Protein AF-A0A7J0CTI5-F1 (afdb_monomer_lite)

Sequence (116 aa):
MELGGEWSLMMYTDGLIEGRVGAGSSQRLGQDGMVAMVNSRLEQGLTGEDLLEAAVAEVRELNGGELTDDVAVLLLGRDPERIRRRGRSASRPGPVSTAPAAAPAASAQRPPLYGP

Radius of gyration: 30.33 Å; chains: 1; bounding box: 77×93×34 Å

pLDDT: mean 84.86, std 13.22, range [50.81, 96.19]

Structure (mmCIF, N/CA/C/O backbone):
data_AF-A0A7J0CTI5-F1
#
_entry.id   AF-A0A7J0CTI5-F1
#
loop_
_atom_site.group_PDB
_atom_site.id
_atom_site.type_symbol
_atom_site.label_atom_id
_atom_site.label_alt_id
_atom_site.label_comp_id
_atom_site.label_asym_id
_atom_site.label_entity_id
_atom_site.label_seq_id
_atom_site.pdbx_PDB_ins_code
_atom_site.Cartn_x
_atom_site.Cartn_y
_atom_site.Cartn_z
_atom_site.occupancy
_atom_site.B_iso_or_equiv
_atom_site.auth_seq_id
_atom_site.auth_comp_id
_atom_site.auth_asym_id
_atom_site.auth_atom_id
_atom_site.pdbx_PDB_model_num
ATOM 1 N N . MET A 1 1 ? -9.295 -20.862 8.598 1.00 68.44 1 MET A N 1
ATOM 2 C CA . MET A 1 1 ? -8.867 -19.578 9.188 1.00 68.44 1 MET A CA 1
ATOM 3 C C . MET A 1 1 ? -10.122 -18.756 9.423 1.00 68.44 1 MET A C 1
ATOM 5 O O . MET A 1 1 ? -10.920 -18.656 8.502 1.00 68.44 1 MET A O 1
ATOM 9 N N . GLU A 1 2 ? -10.321 -18.235 10.633 1.00 83.69 2 GLU A N 1
ATOM 10 C CA . GLU A 1 2 ? -11.413 -17.307 10.962 1.00 83.69 2 GLU A CA 1
ATOM 11 C C . GLU A 1 2 ? -10.816 -15.928 11.265 1.00 83.69 2 GLU A C 1
ATOM 13 O O . GLU A 1 2 ? -9.788 -15.841 11.930 1.00 83.69 2 GLU A O 1
ATOM 18 N N . LEU A 1 3 ? -11.447 -14.860 10.767 1.00 82.88 3 LEU A N 1
ATOM 19 C CA . LEU A 1 3 ? -10.949 -13.477 10.870 1.00 82.88 3 LEU A CA 1
ATOM 20 C C . LEU A 1 3 ? -11.379 -12.759 12.165 1.00 82.88 3 LEU A C 1
ATOM 22 O O . LEU A 1 3 ? -11.053 -11.596 12.359 1.00 82.88 3 LEU A O 1
ATOM 26 N N . GLY A 1 4 ? -12.124 -13.426 13.051 1.00 88.81 4 GLY A N 1
ATOM 27 C CA . GLY A 1 4 ? -12.600 -12.835 14.304 1.00 88.81 4 GLY A CA 1
ATOM 28 C C . GLY A 1 4 ? -13.649 -11.725 14.129 1.00 88.81 4 GLY A C 1
ATOM 29 O O . GLY A 1 4 ? -14.263 -11.558 13.072 1.00 88.81 4 GLY A O 1
ATOM 30 N N . GLY A 1 5 ? -13.908 -10.993 15.218 1.00 89.19 5 GLY A N 1
ATOM 31 C CA . GLY A 1 5 ? -14.916 -9.927 15.267 1.00 89.19 5 GLY A CA 1
ATOM 32 C C . GLY A 1 5 ? -14.483 -8.620 14.600 1.00 89.19 5 GLY A C 1
ATOM 33 O O . GLY A 1 5 ? -15.350 -7.882 14.125 1.00 89.19 5 GLY A O 1
ATOM 34 N N . GLU A 1 6 ? -13.173 -8.379 14.531 1.00 91.69 6 GLU A N 1
ATOM 35 C CA . GLU A 1 6 ? -12.543 -7.193 13.951 1.00 91.69 6 GLU A CA 1
ATOM 36 C C . GLU A 1 6 ? -11.481 -7.614 12.943 1.00 91.69 6 GLU A C 1
ATOM 38 O O . GLU A 1 6 ? -10.627 -8.438 13.261 1.00 91.69 6 GLU A O 1
ATOM 43 N N . TRP A 1 7 ? -11.537 -7.067 11.732 1.00 91.56 7 TRP A N 1
ATOM 44 C CA . TRP A 1 7 ? -10.574 -7.396 10.683 1.00 91.56 7 TRP A CA 1
ATOM 45 C C . TRP A 1 7 ? -10.506 -6.315 9.616 1.00 91.56 7 TRP A C 1
ATOM 47 O O . TRP A 1 7 ? -11.441 -5.533 9.442 1.00 91.56 7 TRP A O 1
ATOM 57 N N . SER A 1 8 ? -9.407 -6.320 8.867 1.00 89.81 8 SER A N 1
ATOM 58 C CA . SER A 1 8 ? -9.267 -5.581 7.615 1.00 89.81 8 SER A CA 1
ATOM 59 C C . SER A 1 8 ? -8.761 -6.514 6.516 1.00 89.81 8 SER A C 1
ATOM 61 O O . SER A 1 8 ? -7.905 -7.359 6.762 1.00 89.81 8 SER A O 1
ATOM 63 N N . LEU A 1 9 ? -9.311 -6.374 5.315 1.00 92.56 9 LEU A N 1
ATOM 64 C CA . LEU A 1 9 ? -8.927 -7.092 4.106 1.00 92.56 9 LEU A CA 1
ATOM 65 C C . LEU A 1 9 ? -8.601 -6.061 3.030 1.00 92.56 9 LEU A C 1
ATOM 67 O O . LEU A 1 9 ? -9.464 -5.262 2.667 1.00 92.56 9 LEU A O 1
ATOM 71 N N . MET A 1 10 ? -7.374 -6.098 2.519 1.00 93.38 10 MET A N 1
ATOM 72 C CA . MET A 1 10 ? -6.962 -5.284 1.381 1.00 93.38 10 MET A CA 1
ATOM 73 C C . MET A 1 10 ? -6.950 -6.138 0.112 1.00 93.38 10 MET A C 1
ATOM 75 O O . MET A 1 10 ? -6.386 -7.231 0.103 1.00 93.38 10 MET A O 1
ATOM 79 N N . MET A 1 11 ? -7.568 -5.639 -0.952 1.00 95.62 11 MET A N 1
ATOM 80 C CA . MET A 1 11 ? -7.525 -6.212 -2.296 1.00 95.62 11 MET A CA 1
ATOM 81 C C . MET A 1 11 ? -6.873 -5.197 -3.22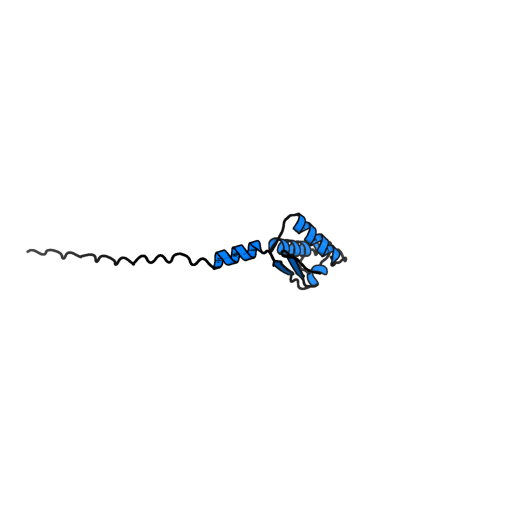8 1.00 95.62 11 MET A C 1
ATOM 83 O O . MET A 1 11 ? -7.105 -4.000 -3.083 1.00 95.62 11 MET A O 1
ATOM 87 N N . TYR A 1 12 ? -6.066 -5.660 -4.173 1.00 95.00 12 TYR A N 1
ATOM 88 C CA . TYR A 1 12 ? -5.326 -4.797 -5.087 1.00 95.00 12 TYR A CA 1
ATOM 89 C C . TYR A 1 12 ? -5.202 -5.446 -6.466 1.00 95.00 12 TYR A C 1
ATOM 91 O O . TYR A 1 12 ? -5.278 -6.672 -6.581 1.00 95.00 12 TYR A O 1
ATOM 99 N N . THR A 1 13 ? -5.018 -4.626 -7.500 1.00 95.44 13 THR A N 1
ATOM 100 C CA . THR A 1 13 ? -4.561 -5.084 -8.821 1.00 95.44 13 THR A CA 1
ATOM 101 C C . THR A 1 13 ? -3.043 -5.239 -8.837 1.00 95.44 13 THR A C 1
ATOM 103 O O . THR A 1 13 ? -2.324 -4.613 -8.054 1.00 95.44 13 THR A O 1
ATOM 106 N N . ASP A 1 14 ? -2.542 -6.086 -9.728 1.00 93.12 14 ASP A N 1
ATOM 107 C CA . ASP A 1 14 ? -1.114 -6.358 -9.902 1.00 93.12 14 ASP A CA 1
ATOM 108 C C . ASP A 1 14 ? -0.294 -5.111 -10.254 1.00 93.12 14 ASP A C 1
ATOM 110 O O . ASP A 1 14 ? 0.842 -5.005 -9.794 1.00 93.12 14 ASP A O 1
ATOM 114 N N . GLY A 1 15 ? -0.884 -4.112 -10.917 1.00 93.88 15 GLY A N 1
ATOM 115 C CA . GLY A 1 15 ? -0.238 -2.818 -11.164 1.00 93.88 15 GLY A CA 1
ATOM 116 C C . GLY A 1 15 ? 0.407 -2.170 -9.925 1.00 93.88 15 GLY A C 1
ATOM 117 O O . GLY A 1 15 ? 1.422 -1.485 -10.044 1.00 93.88 15 GLY A O 1
ATOM 118 N N . LEU A 1 16 ? -0.107 -2.442 -8.715 1.00 94.44 16 LEU A N 1
ATOM 119 C CA . LEU A 1 16 ? 0.502 -1.980 -7.462 1.00 94.44 16 LEU A CA 1
ATOM 120 C C . LEU A 1 16 ? 1.859 -2.653 -7.182 1.00 94.44 16 LEU A C 1
ATOM 122 O O . LEU A 1 16 ? 2.820 -1.983 -6.808 1.00 94.44 16 LEU A O 1
ATOM 126 N N . ILE A 1 17 ? 1.948 -3.977 -7.343 1.00 94.75 17 ILE A N 1
ATOM 127 C CA . ILE A 1 17 ? 3.171 -4.753 -7.059 1.00 94.75 17 ILE A CA 1
ATOM 128 C C . ILE A 1 17 ? 4.180 -4.704 -8.214 1.00 94.75 17 ILE A C 1
ATOM 130 O O . ILE A 1 17 ? 5.364 -4.982 -8.015 1.00 94.75 17 ILE A O 1
ATOM 134 N N . GLU A 1 18 ? 3.712 -4.327 -9.402 1.00 93.88 18 GLU A N 1
ATOM 135 C CA . GLU A 1 18 ? 4.508 -4.080 -10.604 1.00 93.88 18 GLU A CA 1
ATOM 136 C C . GLU A 1 18 ? 5.265 -2.742 -10.568 1.00 93.88 18 GLU A C 1
ATOM 138 O O . GLU A 1 18 ? 6.202 -2.545 -11.347 1.00 93.88 18 GLU A O 1
ATOM 143 N N . GLY A 1 19 ? 4.917 -1.851 -9.627 1.00 91.62 19 GLY A N 1
ATOM 144 C CA . GLY A 1 19 ? 5.702 -0.661 -9.299 1.00 91.62 19 GLY A CA 1
ATOM 145 C C . GLY A 1 19 ? 7.146 -1.002 -8.916 1.00 91.62 19 GLY A C 1
ATOM 146 O O . GLY A 1 19 ? 7.506 -2.162 -8.723 1.00 91.62 19 GLY A O 1
ATOM 147 N N . ARG A 1 20 ? 8.018 0.002 -8.812 1.00 93.75 20 ARG A N 1
ATOM 148 C CA . ARG A 1 20 ? 9.457 -0.205 -8.565 1.00 93.75 20 ARG A CA 1
ATOM 149 C C . ARG A 1 20 ? 9.811 0.010 -7.100 1.00 93.75 20 ARG A C 1
ATOM 151 O O . ARG A 1 20 ? 9.110 0.709 -6.384 1.00 93.75 20 ARG A O 1
ATOM 158 N N . VAL A 1 21 ? 10.942 -0.545 -6.670 1.00 93.44 21 VAL A N 1
ATOM 159 C CA . VAL A 1 21 ? 11.514 -0.283 -5.329 1.00 93.44 21 VAL A CA 1
ATOM 160 C C . VAL A 1 21 ? 12.235 1.068 -5.226 1.00 93.44 21 VAL A C 1
ATOM 162 O O . VAL A 1 21 ? 12.780 1.397 -4.178 1.00 93.44 21 VAL A O 1
ATOM 165 N N . GLY A 1 22 ? 12.308 1.829 -6.318 1.00 92.00 22 GLY A N 1
ATOM 166 C CA . GLY A 1 22 ? 12.978 3.124 -6.368 1.00 92.00 22 GLY A CA 1
ATOM 167 C C . GLY A 1 22 ? 13.163 3.632 -7.796 1.00 92.00 22 GLY A C 1
ATOM 168 O O . GLY A 1 22 ? 13.177 2.851 -8.755 1.00 92.00 22 GLY A O 1
ATOM 169 N N . ALA A 1 23 ? 13.316 4.950 -7.934 1.00 86.81 23 ALA A N 1
ATOM 170 C CA . ALA A 1 23 ? 13.387 5.605 -9.233 1.00 86.81 23 ALA A CA 1
ATOM 171 C C . ALA A 1 23 ? 14.576 5.074 -10.054 1.00 86.81 23 ALA A C 1
ATOM 173 O O . ALA A 1 23 ? 15.711 5.020 -9.580 1.00 86.81 23 ALA A O 1
ATOM 174 N N . GLY A 1 24 ? 14.307 4.651 -11.292 1.00 84.00 24 GLY A N 1
ATOM 175 C CA . GLY A 1 24 ? 15.311 4.050 -12.178 1.00 84.00 24 GLY A CA 1
ATOM 176 C C . GLY A 1 24 ? 15.696 2.602 -11.843 1.00 84.00 24 GLY A C 1
ATOM 177 O O . GLY A 1 24 ? 16.474 2.001 -12.582 1.00 84.00 24 GLY A O 1
ATOM 178 N N . SER A 1 25 ? 15.142 2.009 -10.780 1.00 90.31 25 SER A N 1
ATOM 179 C CA . SER A 1 25 ? 15.354 0.595 -10.465 1.00 90.31 25 SER A CA 1
ATOM 180 C C . SER A 1 25 ? 14.595 -0.307 -11.435 1.00 90.31 25 SER A C 1
ATOM 182 O O . SER A 1 25 ? 13.412 -0.105 -11.703 1.00 90.31 25 SER A O 1
ATOM 184 N N . SER A 1 26 ? 15.234 -1.363 -11.937 1.00 89.75 26 SER A N 1
ATOM 185 C CA . SER A 1 26 ? 14.532 -2.418 -12.680 1.00 89.75 26 SER A CA 1
ATOM 186 C C . SER A 1 26 ? 13.758 -3.374 -11.765 1.00 89.75 26 SER A C 1
ATOM 188 O O . SER A 1 26 ? 12.904 -4.117 -12.248 1.00 89.75 26 SER A O 1
ATOM 190 N N . GLN A 1 27 ? 14.041 -3.352 -10.459 1.00 94.38 27 GLN A N 1
ATOM 191 C CA . GLN A 1 27 ? 13.436 -4.246 -9.485 1.00 94.38 27 GLN A CA 1
ATOM 192 C C . GLN A 1 27 ? 12.008 -3.802 -9.148 1.00 94.38 27 GLN A C 1
ATOM 194 O O . GLN A 1 27 ? 11.769 -2.657 -8.751 1.00 94.38 27 GLN A O 1
ATOM 199 N N . ARG A 1 28 ? 11.078 -4.751 -9.281 1.00 94.50 28 ARG A N 1
ATOM 200 C CA . ARG A 1 28 ? 9.676 -4.602 -8.886 1.00 94.50 28 ARG A CA 1
ATOM 201 C C . ARG A 1 28 ? 9.539 -4.598 -7.367 1.00 94.50 28 ARG A C 1
ATOM 203 O O . ARG A 1 28 ? 10.289 -5.292 -6.680 1.00 94.50 28 ARG A O 1
ATOM 210 N N . LEU A 1 29 ? 8.558 -3.855 -6.871 1.00 95.12 29 LEU A N 1
ATOM 211 C CA . LEU A 1 29 ? 8.146 -3.821 -5.474 1.00 95.12 29 LEU A CA 1
ATOM 212 C C . LEU A 1 29 ? 7.796 -5.232 -4.997 1.00 95.12 29 LEU A C 1
ATOM 214 O O . LEU A 1 29 ? 8.255 -5.669 -3.942 1.00 95.12 29 LEU A O 1
ATOM 218 N N . GLY A 1 30 ? 7.021 -5.952 -5.812 1.00 95.31 30 GLY A N 1
ATOM 219 C CA . GLY A 1 30 ? 6.558 -7.294 -5.499 1.00 95.31 30 GLY A CA 1
ATOM 220 C C . GLY A 1 30 ? 5.639 -7.330 -4.276 1.00 95.31 30 GLY A C 1
ATOM 221 O O . GLY A 1 30 ? 5.338 -6.318 -3.641 1.00 95.31 30 GLY A O 1
ATOM 222 N N . GLN A 1 31 ? 5.181 -8.533 -3.934 1.00 95.56 31 GLN A N 1
ATOM 223 C CA . GLN A 1 31 ? 4.277 -8.723 -2.803 1.00 95.56 31 GLN A CA 1
ATOM 224 C C . GLN A 1 31 ? 4.957 -8.406 -1.464 1.00 95.56 31 GLN A C 1
ATOM 226 O O . GLN A 1 31 ? 4.362 -7.730 -0.631 1.00 95.56 31 GLN A O 1
ATOM 231 N N . ASP A 1 32 ? 6.200 -8.849 -1.264 1.00 95.81 32 ASP A N 1
ATOM 232 C CA . ASP A 1 32 ? 6.915 -8.646 0.003 1.00 95.81 32 ASP A CA 1
ATOM 233 C C . ASP A 1 32 ? 7.202 -7.164 0.262 1.00 95.81 32 ASP A C 1
ATOM 235 O O . ASP A 1 32 ? 6.983 -6.675 1.372 1.00 95.81 32 ASP A O 1
ATOM 239 N N . GLY A 1 33 ? 7.627 -6.432 -0.776 1.00 95.75 33 GLY A N 1
ATOM 240 C CA . GLY A 1 33 ? 7.815 -4.987 -0.699 1.00 95.75 33 GLY A CA 1
ATOM 241 C C . GLY A 1 33 ? 6.506 -4.272 -0.387 1.00 95.75 33 GLY A C 1
ATOM 242 O O . GLY A 1 33 ? 6.476 -3.436 0.510 1.00 95.75 33 GLY A O 1
ATOM 243 N N . MET A 1 34 ? 5.406 -4.656 -1.043 1.00 95.62 34 MET A N 1
ATOM 244 C CA . MET A 1 34 ? 4.078 -4.099 -0.770 1.00 95.62 34 MET A CA 1
ATOM 245 C C . MET A 1 34 ? 3.612 -4.377 0.667 1.00 95.62 34 MET A C 1
ATOM 247 O O . MET A 1 34 ? 3.096 -3.476 1.325 1.00 95.62 34 MET A O 1
ATOM 251 N N . VAL A 1 35 ? 3.834 -5.583 1.196 1.00 95.62 35 VAL A N 1
ATOM 252 C CA . VAL A 1 35 ? 3.469 -5.924 2.580 1.00 95.62 35 VAL A CA 1
ATOM 253 C C . VAL A 1 35 ? 4.286 -5.111 3.582 1.00 95.62 35 VAL A C 1
ATOM 255 O O . VAL A 1 35 ? 3.716 -4.537 4.509 1.00 95.62 35 VAL A O 1
ATOM 258 N N . ALA A 1 36 ? 5.606 -5.029 3.399 1.00 96.12 36 ALA A N 1
ATOM 259 C CA . ALA A 1 36 ? 6.474 -4.232 4.266 1.00 96.12 36 ALA A CA 1
ATOM 260 C C . ALA A 1 36 ? 6.067 -2.750 4.254 1.00 96.12 36 ALA A C 1
ATOM 262 O O . ALA A 1 36 ? 5.963 -2.107 5.300 1.00 96.12 36 ALA A O 1
ATOM 263 N N . MET A 1 37 ? 5.766 -2.247 3.061 1.00 95.62 37 MET A N 1
ATOM 264 C CA . MET A 1 37 ? 5.306 -0.894 2.804 1.00 95.62 37 MET A CA 1
ATOM 265 C C . MET A 1 37 ? 3.996 -0.580 3.534 1.00 95.62 37 MET A C 1
ATOM 267 O O . MET A 1 37 ? 3.927 0.390 4.283 1.00 95.62 37 MET A O 1
ATOM 271 N N . VAL A 1 38 ? 2.972 -1.424 3.406 1.00 95.38 38 VAL A N 1
ATOM 272 C CA . VAL A 1 38 ? 1.690 -1.239 4.108 1.00 95.38 38 VAL A CA 1
ATOM 273 C C . VAL A 1 38 ? 1.856 -1.348 5.626 1.00 95.38 38 VAL A C 1
ATOM 275 O O . VAL A 1 38 ? 1.310 -0.523 6.360 1.00 95.38 38 VAL A O 1
ATOM 278 N N . ASN A 1 39 ? 2.648 -2.308 6.113 1.00 95.38 39 ASN A N 1
ATOM 279 C CA . ASN A 1 39 ? 2.900 -2.476 7.547 1.00 95.38 39 ASN A CA 1
ATOM 280 C C . ASN A 1 39 ? 3.553 -1.238 8.166 1.00 95.38 39 ASN A C 1
ATOM 282 O O . ASN A 1 39 ? 3.110 -0.789 9.219 1.00 95.38 39 ASN A O 1
ATOM 286 N N . SER A 1 40 ? 4.521 -0.620 7.483 1.00 96.00 40 SER A N 1
ATOM 287 C CA . SER A 1 40 ? 5.142 0.619 7.965 1.00 96.00 40 SER A CA 1
ATOM 288 C C . SER A 1 40 ? 4.124 1.751 8.163 1.00 96.00 40 SER A C 1
ATOM 290 O O . SER A 1 40 ? 4.261 2.566 9.073 1.00 96.00 40 SER A O 1
ATOM 292 N N . ARG A 1 41 ? 3.067 1.807 7.344 1.00 95.88 41 ARG A N 1
ATOM 293 C CA . ARG A 1 41 ? 2.031 2.857 7.426 1.00 95.88 41 ARG A CA 1
ATOM 294 C C . ARG A 1 41 ? 1.027 2.572 8.525 1.00 95.88 41 ARG A C 1
ATOM 296 O O . ARG A 1 41 ? 0.616 3.490 9.231 1.00 95.88 41 ARG A O 1
ATOM 303 N N . LEU A 1 42 ? 0.696 1.300 8.716 1.00 93.62 42 LEU A N 1
ATOM 304 C CA . LEU A 1 42 ? -0.079 0.849 9.867 1.00 93.62 42 LEU A CA 1
ATOM 305 C C . LEU A 1 42 ? 0.651 1.150 11.184 1.00 93.62 42 LEU A C 1
ATOM 307 O O . LEU A 1 42 ? 0.028 1.633 12.125 1.00 93.62 42 LEU A O 1
ATOM 311 N N . GLU A 1 43 ? 1.968 0.937 11.245 1.00 95.88 43 GLU A N 1
ATOM 312 C CA . GLU A 1 43 ? 2.804 1.281 12.408 1.00 95.88 43 GLU A CA 1
ATOM 313 C C . GLU A 1 43 ? 2.834 2.792 12.686 1.00 95.88 43 GLU A C 1
ATOM 315 O O . GLU A 1 43 ? 2.911 3.211 13.840 1.00 95.88 43 GLU A O 1
ATOM 320 N N . GLN A 1 44 ? 2.701 3.614 11.643 1.00 96.12 44 GLN A N 1
ATOM 321 C CA . GLN A 1 44 ? 2.526 5.068 11.752 1.00 96.12 44 GLN A CA 1
ATOM 322 C C . GLN A 1 44 ? 1.091 5.479 12.134 1.00 96.12 44 GLN A C 1
ATOM 324 O O . GLN A 1 44 ? 0.812 6.664 12.308 1.00 96.12 44 GLN A O 1
ATOM 329 N N . GLY A 1 45 ? 0.178 4.517 12.290 1.00 95.06 45 GLY A N 1
ATOM 330 C CA . GLY A 1 45 ? -1.208 4.745 12.687 1.00 95.06 45 GLY A CA 1
ATOM 331 C C . GLY A 1 45 ? -2.145 5.132 11.543 1.00 95.06 45 GLY A C 1
ATOM 332 O O . GLY A 1 45 ? -3.289 5.504 11.813 1.00 95.06 45 GLY A O 1
ATOM 333 N N . LEU A 1 46 ? -1.706 5.042 10.282 1.00 95.62 46 LEU A N 1
ATOM 334 C CA . LEU A 1 46 ? -2.588 5.285 9.141 1.00 95.62 46 LEU A CA 1
ATOM 335 C C . LEU A 1 46 ? -3.623 4.169 9.023 1.00 95.62 46 LEU A C 1
ATOM 337 O O . LEU A 1 46 ? -3.323 2.986 9.184 1.00 95.62 46 LEU A O 1
ATOM 341 N N . THR A 1 47 ? -4.861 4.545 8.714 1.00 92.00 47 THR A N 1
ATOM 342 C CA . THR A 1 47 ? -5.979 3.607 8.563 1.00 92.00 47 THR A CA 1
ATOM 343 C C . THR A 1 47 ? -6.921 4.079 7.463 1.00 92.00 47 THR A C 1
ATOM 345 O O . THR A 1 47 ? -6.871 5.233 7.048 1.00 92.00 47 THR A O 1
ATOM 348 N N . GLY A 1 48 ? -7.818 3.204 7.002 1.00 91.88 48 GLY A N 1
ATOM 349 C CA . GLY A 1 48 ? -8.896 3.614 6.103 1.00 91.88 48 GLY A CA 1
ATOM 350 C C . GLY A 1 48 ? -8.386 4.173 4.773 1.00 91.88 48 GLY A C 1
ATOM 351 O O . GLY A 1 48 ? -7.561 3.551 4.113 1.00 91.88 48 GLY A O 1
ATOM 352 N N . GLU A 1 49 ? -8.922 5.327 4.387 1.00 93.38 49 GLU A N 1
ATOM 353 C CA . GLU A 1 49 ? -8.577 6.029 3.147 1.00 93.38 49 GLU A CA 1
ATOM 354 C C . GLU A 1 49 ? -7.148 6.581 3.180 1.00 93.38 49 GLU A C 1
ATOM 356 O O . GLU A 1 49 ? -6.407 6.349 2.231 1.00 93.38 49 GLU A O 1
ATOM 361 N N . ASP A 1 50 ? -6.719 7.164 4.304 1.00 95.75 50 ASP A N 1
ATOM 362 C CA . ASP A 1 50 ? -5.367 7.718 4.472 1.00 95.75 50 ASP A CA 1
ATOM 363 C C . ASP A 1 50 ? -4.276 6.657 4.243 1.00 95.75 50 ASP A C 1
ATOM 365 O O . ASP A 1 50 ? -3.228 6.934 3.661 1.00 95.75 50 ASP A O 1
ATOM 369 N N . LEU A 1 51 ? -4.528 5.412 4.668 1.00 95.69 51 LEU A N 1
ATOM 370 C CA . LEU A 1 51 ? -3.629 4.285 4.403 1.00 95.69 51 LEU A CA 1
ATOM 371 C C . LEU A 1 51 ? -3.524 3.983 2.902 1.00 95.69 51 LEU A C 1
ATOM 373 O O . LEU A 1 51 ? -2.428 3.732 2.401 1.00 95.69 51 LEU A O 1
ATOM 377 N N . LEU A 1 52 ? -4.658 3.975 2.197 1.00 95.88 52 LEU A N 1
ATOM 378 C CA . LEU A 1 52 ? -4.701 3.682 0.766 1.00 95.88 52 LEU A CA 1
ATOM 379 C C . LEU A 1 52 ? -4.039 4.791 -0.049 1.00 95.88 52 LEU A C 1
ATOM 381 O O . LEU A 1 52 ? -3.256 4.497 -0.952 1.00 95.88 52 LEU A O 1
ATOM 385 N N . GLU A 1 53 ? -4.318 6.047 0.291 1.00 95.75 53 GLU A N 1
ATOM 386 C CA . GLU A 1 53 ? -3.710 7.208 -0.352 1.00 95.75 53 GLU A CA 1
ATOM 387 C C . GLU A 1 53 ? -2.190 7.194 -0.169 1.00 95.75 53 GLU A C 1
ATOM 389 O O . GLU A 1 53 ? -1.457 7.269 -1.156 1.00 95.75 53 GLU A O 1
ATOM 394 N N . ALA A 1 54 ? -1.707 6.991 1.061 1.00 95.94 54 ALA A N 1
ATOM 395 C CA . ALA A 1 54 ? -0.276 6.921 1.345 1.00 95.94 54 ALA A CA 1
ATOM 396 C C . ALA A 1 54 ? 0.422 5.764 0.609 1.00 95.94 54 ALA A C 1
ATOM 398 O O . ALA A 1 54 ? 1.537 5.930 0.109 1.00 95.94 54 ALA A O 1
ATOM 399 N N . ALA A 1 55 ? -0.228 4.600 0.510 1.00 94.12 55 ALA A N 1
ATOM 400 C CA . ALA A 1 55 ? 0.321 3.456 -0.212 1.00 94.12 55 ALA A CA 1
ATOM 401 C C . ALA A 1 55 ? 0.440 3.734 -1.719 1.00 94.12 55 ALA A C 1
ATOM 403 O O . ALA A 1 55 ? 1.489 3.488 -2.314 1.00 94.12 55 ALA A O 1
ATOM 404 N N . VAL A 1 56 ? -0.607 4.281 -2.347 1.00 94.12 56 VAL A N 1
ATOM 405 C CA . VAL A 1 56 ? -0.583 4.607 -3.783 1.00 94.12 56 VAL A CA 1
ATOM 406 C C . VAL A 1 56 ? 0.406 5.735 -4.079 1.00 94.12 56 VAL A C 1
ATOM 408 O O . VAL A 1 56 ? 1.127 5.664 -5.077 1.00 94.12 56 VAL A O 1
ATOM 411 N N . ALA A 1 57 ? 0.466 6.757 -3.221 1.00 94.25 57 ALA A N 1
ATOM 412 C CA . ALA A 1 57 ? 1.396 7.871 -3.364 1.00 94.25 57 ALA A CA 1
ATOM 413 C C . ALA A 1 57 ? 2.851 7.392 -3.345 1.00 94.25 57 ALA A C 1
ATOM 415 O O . ALA A 1 57 ? 3.606 7.702 -4.265 1.00 94.25 57 ALA A O 1
ATOM 416 N N . GLU A 1 58 ? 3.236 6.563 -2.375 1.00 93.69 58 GLU A N 1
ATOM 417 C CA . GLU A 1 58 ? 4.616 6.083 -2.317 1.00 93.69 58 GLU A CA 1
ATOM 418 C C . GLU A 1 58 ? 4.968 5.173 -3.490 1.00 93.69 58 GLU A C 1
ATOM 420 O O . GLU A 1 58 ? 6.063 5.283 -4.030 1.00 93.69 58 GLU A O 1
ATOM 425 N N . VAL A 1 59 ? 4.062 4.304 -3.944 1.00 93.75 59 VAL A N 1
ATOM 426 C CA . VAL A 1 59 ? 4.355 3.464 -5.115 1.00 93.75 59 VAL A CA 1
ATOM 427 C C . VAL A 1 59 ? 4.607 4.324 -6.361 1.00 93.75 59 VAL A C 1
ATOM 429 O O . VAL A 1 59 ? 5.509 4.018 -7.142 1.00 93.75 59 VAL A O 1
ATOM 432 N N . ARG A 1 60 ? 3.894 5.447 -6.521 1.00 93.38 60 ARG A N 1
ATOM 433 C CA . ARG A 1 60 ? 4.156 6.432 -7.588 1.00 93.38 60 ARG A CA 1
ATOM 434 C C . ARG A 1 60 ? 5.500 7.140 -7.409 1.00 93.38 60 ARG A C 1
ATOM 436 O O . ARG A 1 60 ? 6.249 7.288 -8.376 1.00 93.38 60 ARG A O 1
ATOM 443 N N . GLU A 1 61 ? 5.836 7.540 -6.186 1.00 93.62 61 GLU A N 1
ATOM 444 C CA . GLU A 1 61 ? 7.128 8.161 -5.871 1.00 93.62 61 GLU A CA 1
ATOM 445 C C . GLU A 1 61 ? 8.298 7.213 -6.155 1.00 93.62 61 GLU A C 1
ATOM 447 O O . GLU A 1 61 ? 9.237 7.579 -6.864 1.00 93.62 61 GLU A O 1
ATOM 452 N N . LEU A 1 62 ? 8.216 5.969 -5.678 1.00 92.75 62 LEU A N 1
ATOM 453 C CA . LEU A 1 62 ? 9.219 4.935 -5.924 1.00 92.75 62 LEU A CA 1
ATOM 454 C C . LEU A 1 62 ? 9.323 4.583 -7.407 1.00 92.75 62 LEU A C 1
ATOM 456 O O . LEU A 1 62 ? 10.406 4.260 -7.886 1.00 92.75 62 LEU A O 1
ATOM 460 N N . ASN A 1 63 ? 8.229 4.666 -8.161 1.00 91.44 63 ASN A N 1
ATOM 461 C CA . ASN A 1 63 ? 8.274 4.458 -9.602 1.00 91.44 63 ASN A CA 1
ATOM 462 C C . ASN A 1 63 ? 8.913 5.636 -10.363 1.00 91.44 63 ASN A C 1
ATOM 464 O O . ASN A 1 63 ? 9.347 5.464 -11.502 1.00 91.44 63 ASN A O 1
ATOM 468 N N . GLY A 1 64 ? 9.027 6.811 -9.734 1.00 90.19 64 GLY A N 1
ATOM 469 C CA . GLY A 1 64 ? 9.544 8.030 -10.355 1.00 90.19 64 GLY A CA 1
ATOM 470 C C . GLY A 1 64 ? 8.539 8.709 -11.291 1.00 90.19 64 GLY A C 1
ATOM 471 O O . GLY A 1 64 ? 8.951 9.392 -12.228 1.00 90.19 64 GLY A O 1
ATOM 472 N N . GLY A 1 65 ? 7.235 8.500 -11.072 1.00 84.56 65 GLY A N 1
ATOM 473 C CA . GLY A 1 65 ? 6.161 9.038 -11.908 1.00 84.56 65 GLY A CA 1
ATOM 474 C C . GLY A 1 65 ? 4.964 8.092 -12.022 1.00 84.56 65 GLY A C 1
ATOM 475 O O . GLY A 1 65 ? 4.716 7.267 -11.144 1.00 84.56 65 GLY A O 1
ATOM 476 N N . GLU A 1 66 ? 4.215 8.211 -13.120 1.00 86.06 66 GLU A N 1
ATOM 477 C CA . GLU A 1 66 ? 3.056 7.351 -13.395 1.00 86.06 66 GLU A CA 1
ATOM 478 C C . GLU A 1 66 ? 3.437 5.871 -13.461 1.00 86.06 66 GLU A C 1
ATOM 480 O O . GLU A 1 66 ? 4.503 5.510 -13.962 1.00 86.06 66 GLU A O 1
ATOM 485 N N . LEU A 1 67 ? 2.544 5.017 -12.965 1.00 88.06 67 LEU A N 1
ATOM 486 C CA . LEU A 1 67 ? 2.717 3.570 -13.003 1.00 88.06 67 LEU A CA 1
ATOM 487 C C . LEU A 1 67 ? 2.483 3.037 -14.414 1.00 88.06 67 LEU A C 1
ATOM 489 O O . LEU A 1 67 ? 1.765 3.632 -15.213 1.00 88.06 67 LEU A O 1
ATOM 493 N N . THR A 1 68 ? 3.135 1.920 -14.734 1.00 83.19 68 THR A N 1
ATOM 494 C CA . THR A 1 68 ? 3.052 1.321 -16.074 1.00 83.19 68 THR A CA 1
ATOM 495 C C . THR A 1 68 ? 1.748 0.575 -16.321 1.00 83.19 68 THR A C 1
ATOM 497 O O . THR A 1 68 ? 1.483 0.207 -17.461 1.00 83.19 68 THR A O 1
ATOM 500 N N . ASP A 1 69 ? 0.982 0.326 -15.263 1.00 88.69 69 ASP A N 1
ATOM 501 C CA . ASP A 1 69 ? -0.238 -0.467 -15.282 1.00 88.69 69 ASP A CA 1
ATOM 502 C C . ASP A 1 69 ? -1.288 0.140 -14.342 1.00 88.69 69 ASP A C 1
ATOM 504 O O . ASP A 1 69 ? -0.967 0.965 -13.476 1.00 88.69 69 ASP A O 1
ATOM 508 N N . ASP A 1 70 ? -2.541 -0.268 -14.517 1.00 92.50 70 ASP A N 1
ATOM 509 C CA . ASP A 1 70 ? -3.670 0.273 -13.773 1.00 92.50 70 ASP A CA 1
ATOM 510 C C . ASP A 1 70 ? -3.643 -0.172 -12.305 1.00 92.50 70 ASP A C 1
ATOM 512 O O . ASP A 1 70 ? -3.535 -1.354 -11.957 1.00 92.50 70 ASP A O 1
ATOM 516 N N . VAL A 1 71 ? -3.816 0.800 -11.410 1.00 93.62 71 VAL A N 1
ATOM 517 C CA . VAL A 1 71 ? -3.879 0.555 -9.968 1.00 93.62 71 VAL A CA 1
ATOM 518 C C . VAL A 1 71 ? -5.286 0.763 -9.448 1.00 93.62 71 VAL A C 1
ATOM 520 O O . VAL A 1 71 ? -5.842 1.858 -9.520 1.00 93.62 71 VAL A O 1
ATOM 523 N N . ALA A 1 72 ? -5.817 -0.282 -8.823 1.00 94.12 72 ALA A N 1
ATOM 524 C CA . ALA A 1 72 ? -6.962 -0.200 -7.937 1.00 94.12 72 ALA A CA 1
ATOM 525 C C . ALA A 1 72 ? -6.624 -0.871 -6.604 1.00 94.12 72 ALA A C 1
ATOM 527 O O . ALA A 1 72 ? -6.031 -1.950 -6.573 1.00 94.12 72 ALA A O 1
ATOM 528 N N . VAL A 1 73 ? -7.029 -0.240 -5.500 1.00 95.00 73 VAL A N 1
ATOM 529 C CA . VAL A 1 73 ? -6.893 -0.790 -4.147 1.00 95.00 73 VAL A CA 1
ATOM 530 C C . VAL A 1 73 ? -8.218 -0.629 -3.411 1.00 95.00 73 VAL A C 1
ATOM 532 O O . VAL A 1 73 ? -8.865 0.414 -3.488 1.00 95.00 73 VAL A O 1
ATOM 535 N N . LEU A 1 74 ? -8.632 -1.672 -2.700 1.00 96.19 74 LEU A N 1
ATOM 536 C CA . LEU A 1 74 ? -9.846 -1.713 -1.898 1.00 96.19 74 LEU A CA 1
ATOM 537 C C . LEU A 1 74 ? -9.499 -2.162 -0.483 1.00 96.19 74 LEU A C 1
ATOM 539 O O . LEU A 1 74 ? -8.899 -3.218 -0.300 1.00 96.19 74 LEU A O 1
ATOM 543 N N . LEU A 1 75 ? -9.948 -1.402 0.513 1.00 95.06 75 LEU A N 1
ATOM 544 C CA . LEU A 1 75 ? -9.862 -1.780 1.919 1.00 95.06 75 LEU A CA 1
ATOM 545 C C . LEU A 1 75 ? -11.260 -2.060 2.474 1.00 95.06 75 LEU A C 1
ATOM 547 O O . LEU A 1 75 ? -12.120 -1.180 2.524 1.00 95.06 75 LEU A O 1
ATOM 551 N N . LEU A 1 76 ? -11.475 -3.289 2.928 1.00 93.25 76 LEU A N 1
ATOM 552 C CA . LEU A 1 76 ? -12.682 -3.716 3.622 1.00 93.25 76 LEU A CA 1
ATOM 553 C C . LEU A 1 76 ? -12.359 -3.895 5.097 1.00 93.25 76 LEU A C 1
ATOM 555 O O . LEU A 1 76 ? -11.511 -4.706 5.445 1.00 93.25 76 LEU A O 1
ATOM 559 N N . GLY A 1 77 ? -13.048 -3.160 5.963 1.00 91.38 77 GLY A N 1
ATOM 560 C CA . GLY A 1 77 ? -12.890 -3.270 7.409 1.00 91.38 77 GLY A CA 1
ATOM 561 C C . GLY A 1 77 ? -14.181 -3.714 8.081 1.00 91.38 77 GLY A C 1
ATOM 562 O O . GLY A 1 77 ? -15.262 -3.203 7.771 1.00 91.38 77 GLY A O 1
ATOM 563 N N . ARG A 1 78 ? -14.068 -4.614 9.054 1.00 90.88 78 ARG A N 1
ATOM 564 C CA . ARG A 1 78 ? -15.116 -4.891 10.033 1.00 90.88 78 ARG A CA 1
ATOM 565 C C . ARG A 1 78 ? -14.661 -4.381 11.390 1.00 90.88 78 ARG A C 1
ATOM 567 O O . ARG A 1 78 ? -13.726 -4.910 11.970 1.00 90.88 78 ARG A O 1
ATOM 574 N N . ASP A 1 79 ? -15.389 -3.394 11.892 1.00 91.19 79 ASP A N 1
ATOM 575 C CA . ASP A 1 79 ? -15.285 -2.886 13.259 1.00 91.19 79 ASP A CA 1
ATOM 576 C C . ASP A 1 79 ? -16.712 -2.882 13.848 1.00 91.19 79 ASP A C 1
ATOM 578 O O . ASP A 1 79 ? -17.549 -2.059 13.443 1.00 91.19 79 ASP A O 1
ATOM 582 N N . PRO A 1 80 ? -17.045 -3.825 14.751 1.00 88.12 80 PRO A N 1
ATOM 583 C CA . PRO A 1 80 ? -18.352 -3.927 15.385 1.00 88.12 80 PRO A CA 1
ATOM 584 C C . PRO A 1 80 ? -18.774 -2.646 16.104 1.00 88.12 80 PRO A C 1
ATOM 586 O O . PRO A 1 80 ? -19.955 -2.297 16.058 1.00 88.12 80 PRO A O 1
ATOM 589 N N . GLU A 1 81 ? -17.852 -1.919 16.734 1.00 88.69 81 GLU A N 1
ATOM 590 C CA . GLU A 1 81 ? -18.157 -0.676 17.444 1.00 88.69 81 GLU A CA 1
ATOM 591 C C . GLU A 1 81 ? -18.451 0.476 16.484 1.00 88.69 81 GLU A C 1
ATOM 593 O O . GLU A 1 81 ? -19.388 1.258 16.700 1.00 88.69 81 GLU A O 1
ATOM 598 N N . ARG A 1 82 ? -17.712 0.573 15.375 1.00 84.50 82 ARG A N 1
ATOM 599 C CA . ARG A 1 82 ? -18.003 1.531 14.299 1.00 84.50 82 ARG A CA 1
ATOM 600 C C . ARG A 1 82 ? -19.344 1.234 13.635 1.00 84.50 82 ARG A C 1
ATOM 602 O O . ARG A 1 82 ? -20.134 2.158 13.429 1.00 84.50 82 ARG A O 1
ATOM 609 N N . ILE A 1 83 ? -19.646 -0.038 13.372 1.00 86.25 83 ILE A N 1
ATOM 610 C CA . ILE A 1 83 ? -20.929 -0.476 12.800 1.00 86.25 83 ILE A CA 1
ATOM 611 C C . ILE A 1 83 ? -22.090 -0.155 13.758 1.00 86.25 83 ILE A C 1
ATOM 613 O O . ILE A 1 83 ? -23.074 0.463 13.343 1.00 86.25 83 ILE A O 1
ATOM 617 N N . ARG A 1 84 ? -21.967 -0.485 15.054 1.00 88.38 84 ARG A N 1
ATOM 618 C CA . ARG A 1 84 ? -22.978 -0.176 16.088 1.00 88.38 84 ARG A CA 1
ATOM 619 C C . ARG A 1 84 ? -23.233 1.327 16.218 1.00 88.38 84 ARG A C 1
ATOM 621 O O . ARG A 1 84 ? -24.389 1.745 16.314 1.00 88.38 84 ARG A O 1
ATOM 628 N N . ARG A 1 85 ? -22.179 2.154 16.208 1.00 88.06 85 ARG A N 1
ATOM 629 C CA . ARG A 1 85 ? -22.306 3.623 16.235 1.00 88.06 85 ARG A CA 1
ATOM 630 C C . ARG A 1 85 ? -23.048 4.162 15.013 1.00 88.06 85 ARG A C 1
ATOM 632 O O . ARG A 1 85 ? -23.959 4.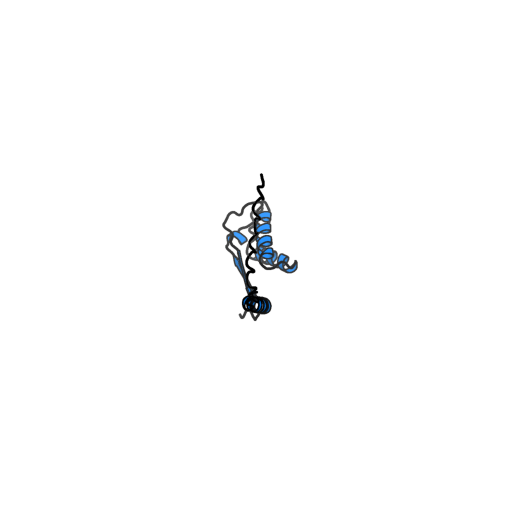971 15.186 1.00 88.06 85 ARG A O 1
ATOM 639 N N . ARG A 1 86 ? -22.720 3.688 13.805 1.00 81.88 86 ARG A N 1
ATOM 640 C CA . ARG A 1 86 ? -23.415 4.092 12.568 1.00 81.88 86 ARG A CA 1
ATOM 641 C C . ARG A 1 86 ? -24.896 3.716 12.591 1.00 81.88 86 ARG A C 1
ATOM 643 O O . ARG A 1 86 ? -25.728 4.557 12.267 1.00 81.88 86 ARG A O 1
ATOM 650 N N . GLY A 1 87 ? -25.225 2.504 13.045 1.00 80.19 87 GLY A N 1
ATOM 651 C CA . GLY A 1 87 ? -26.613 2.050 13.184 1.00 80.19 87 GLY A CA 1
ATOM 652 C C . GLY A 1 87 ? -27.429 2.903 14.161 1.00 80.19 87 GLY A C 1
ATOM 653 O O . GLY A 1 87 ? -28.553 3.283 13.854 1.00 80.19 87 GLY A O 1
ATOM 654 N N . ARG A 1 88 ? -26.852 3.289 15.309 1.00 80.75 88 ARG A N 1
ATOM 655 C CA . ARG A 1 88 ? -27.516 4.199 16.264 1.00 80.75 88 ARG A CA 1
ATOM 656 C C . ARG A 1 88 ? -27.726 5.610 15.710 1.00 80.75 88 ARG A C 1
ATOM 658 O O . ARG A 1 88 ? -28.735 6.228 16.034 1.00 80.75 88 ARG A O 1
ATOM 665 N N . SER A 1 89 ? -26.792 6.109 14.901 1.00 75.25 89 SER A N 1
ATOM 666 C CA . SER A 1 89 ? -26.912 7.421 14.251 1.00 75.25 89 SER A CA 1
ATOM 667 C C . SER A 1 89 ? -28.031 7.437 13.201 1.00 75.25 89 SER A C 1
ATOM 669 O O . SER A 1 89 ? -28.843 8.356 13.179 1.00 75.25 89 SER A O 1
ATOM 671 N N . ALA A 1 90 ? -28.138 6.380 12.387 1.00 72.06 90 ALA A N 1
ATOM 672 C CA . ALA A 1 90 ? -29.176 6.257 11.361 1.00 72.06 90 ALA A CA 1
ATOM 673 C C . ALA A 1 90 ? -30.598 6.095 11.939 1.00 72.06 90 ALA A C 1
ATOM 675 O O . ALA A 1 90 ? -31.566 6.521 11.316 1.00 72.06 90 ALA A O 1
ATOM 676 N N . SER A 1 91 ? -30.734 5.517 13.137 1.00 70.75 91 SER A N 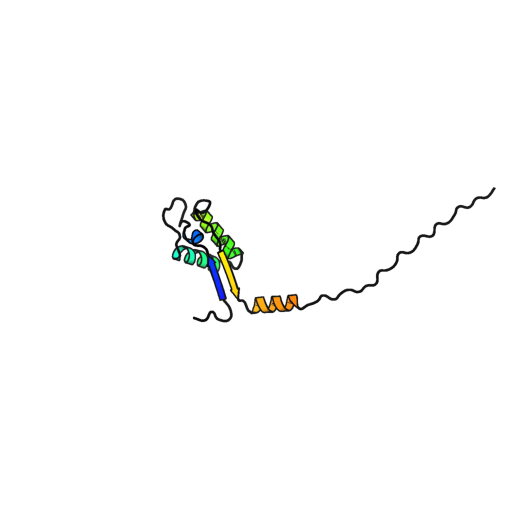1
ATOM 677 C CA . SER A 1 91 ? -32.031 5.251 13.778 1.00 70.75 91 SER A CA 1
ATOM 678 C C . SER A 1 91 ? -32.621 6.423 14.571 1.00 70.75 91 SER A C 1
ATOM 680 O O . SER A 1 91 ? -33.653 6.242 15.215 1.00 70.75 91 SER A O 1
ATOM 682 N N . ARG A 1 92 ? -32.000 7.611 14.581 1.00 66.12 92 ARG A N 1
ATOM 683 C CA . ARG A 1 92 ? -32.524 8.776 15.314 1.00 66.12 92 ARG A CA 1
ATOM 684 C C . ARG A 1 92 ? -33.245 9.731 14.347 1.00 66.12 92 ARG A C 1
ATOM 686 O O . ARG A 1 92 ? -32.591 10.613 13.796 1.00 66.12 92 ARG A O 1
ATOM 693 N N . PRO A 1 93 ? -34.570 9.607 14.128 1.00 60.88 93 PRO A N 1
ATOM 694 C CA . PRO A 1 93 ? -35.319 10.671 13.472 1.00 60.88 93 PRO A CA 1
ATOM 695 C C . PRO A 1 93 ? -35.225 11.924 14.354 1.00 60.88 93 PRO A C 1
ATOM 697 O O . PRO A 1 93 ? -35.500 11.874 15.556 1.00 60.88 93 PRO A O 1
ATOM 700 N N . GLY A 1 94 ? -34.753 13.036 13.785 1.00 67.75 94 GLY A N 1
ATOM 701 C CA . GLY A 1 94 ? -34.715 14.318 14.487 1.00 67.75 94 GLY A CA 1
ATOM 702 C C . GLY A 1 94 ? -36.131 14.762 14.878 1.00 67.75 94 GLY A C 1
ATOM 703 O O . GLY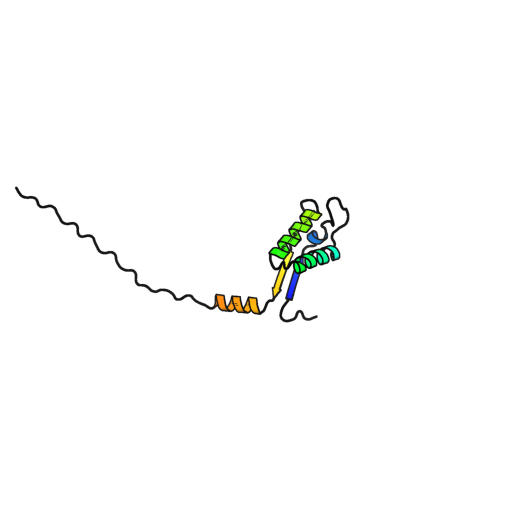 A 1 94 ? -37.083 14.421 14.171 1.00 67.75 94 GLY A O 1
ATOM 704 N N . PRO A 1 95 ? -36.310 15.505 15.986 1.00 66.00 95 PRO A N 1
ATOM 705 C CA . PRO A 1 95 ? -37.613 16.066 16.312 1.00 66.00 95 PRO A CA 1
ATOM 706 C C . PRO A 1 95 ? -38.025 17.019 15.185 1.00 66.00 95 PRO A C 1
ATOM 708 O O . PRO A 1 95 ? -37.372 18.036 14.949 1.00 66.00 95 PRO A O 1
ATOM 711 N N . VAL A 1 96 ? -39.093 16.678 14.463 1.00 66.00 96 VAL A N 1
ATOM 712 C CA . VAL A 1 96 ? -39.715 17.589 13.501 1.00 66.00 96 VAL A CA 1
ATOM 713 C C . VAL A 1 96 ? -40.301 18.745 14.306 1.00 66.00 96 VAL A C 1
ATOM 715 O O . VAL A 1 96 ? -41.261 18.568 15.053 1.00 66.00 96 VAL A O 1
ATOM 718 N N . SER A 1 97 ? -39.694 19.925 14.187 1.00 68.50 97 SER A N 1
ATOM 719 C CA . SER A 1 97 ? -40.224 21.155 14.772 1.00 68.50 97 SER A CA 1
ATOM 720 C C . SER A 1 97 ? -41.454 21.590 13.975 1.00 68.50 97 SER A C 1
ATOM 722 O O . SER A 1 97 ? -41.344 22.256 12.948 1.00 68.50 97 SER A O 1
ATOM 724 N N . THR A 1 98 ? -42.641 21.184 14.421 1.00 62.66 98 THR A N 1
ATOM 725 C CA . THR A 1 98 ? -43.917 21.706 13.919 1.00 62.66 98 THR A CA 1
ATOM 726 C C . THR A 1 98 ? -44.231 23.027 14.620 1.00 62.66 98 THR A C 1
ATOM 728 O O . THR A 1 98 ? -45.115 23.096 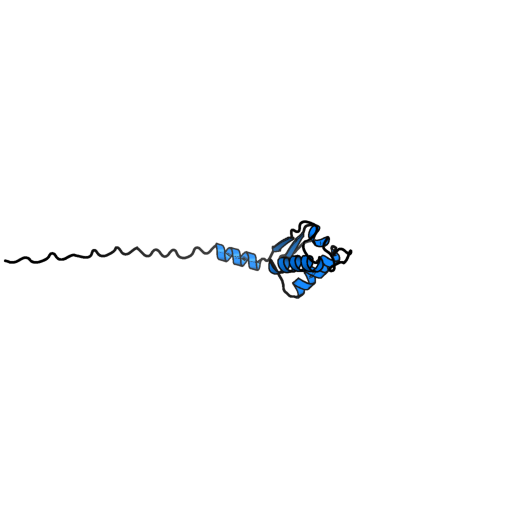15.473 1.00 62.66 98 THR A O 1
ATOM 731 N N . ALA A 1 99 ? -43.483 24.084 14.304 1.00 66.62 99 ALA A N 1
ATOM 732 C CA . ALA A 1 99 ? -43.917 25.438 14.632 1.00 66.62 99 ALA A CA 1
ATOM 733 C C . ALA A 1 99 ? -44.922 25.901 13.557 1.00 66.62 99 ALA A C 1
ATOM 735 O O . ALA A 1 99 ? -44.604 25.813 12.368 1.00 66.62 99 ALA A O 1
ATOM 736 N N . PRO A 1 100 ? -46.131 26.371 13.916 1.00 55.84 100 PRO A N 1
ATOM 737 C CA . PRO A 1 100 ? -47.065 26.906 12.934 1.00 55.84 100 PRO A CA 1
ATOM 738 C C . PRO A 1 100 ? -46.529 28.224 12.357 1.00 55.84 100 PRO A C 1
ATOM 740 O O . PRO A 1 100 ? -46.040 29.084 13.090 1.00 55.84 100 PRO A O 1
ATOM 743 N N . ALA A 1 101 ? -46.624 28.385 11.036 1.00 60.94 101 ALA A N 1
ATOM 744 C CA . ALA A 1 101 ? -46.260 29.618 10.347 1.00 60.94 101 ALA A CA 1
ATOM 745 C C . ALA A 1 101 ? -47.206 30.756 10.770 1.00 60.94 101 ALA A C 1
ATOM 747 O O . ALA A 1 101 ? -48.414 30.687 10.543 1.00 60.94 101 ALA A O 1
ATOM 748 N N . ALA A 1 102 ? -46.662 31.804 11.392 1.00 61.66 102 ALA A N 1
ATOM 749 C CA . ALA A 1 102 ? -47.407 33.020 11.694 1.00 61.66 102 ALA A CA 1
ATOM 750 C C . ALA A 1 102 ? -47.731 33.777 10.391 1.00 61.66 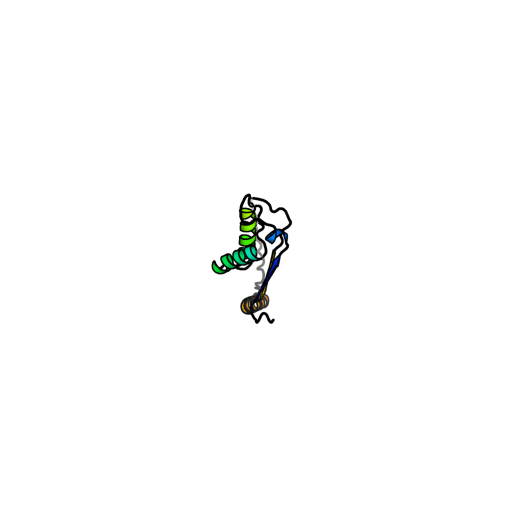102 ALA A C 1
ATOM 752 O O . ALA A 1 102 ? -46.843 34.043 9.581 1.00 61.66 102 ALA A O 1
ATOM 753 N N . ALA A 1 103 ? -49.007 34.114 10.190 1.00 63.59 103 ALA A N 1
ATOM 754 C CA . ALA A 1 103 ? -49.484 34.898 9.052 1.00 63.59 103 ALA A CA 1
ATOM 755 C C . ALA A 1 103 ? -48.994 36.362 9.127 1.00 63.59 103 ALA A C 1
ATOM 757 O O . ALA A 1 103 ? -48.915 36.915 10.227 1.00 63.59 103 ALA A O 1
ATOM 758 N N . PRO A 1 104 ? -48.697 37.028 7.994 1.00 61.16 104 PRO A N 1
ATOM 759 C CA . PRO A 1 104 ? -48.274 38.423 8.011 1.00 61.16 104 PRO A CA 1
ATOM 760 C C . PRO A 1 104 ? -49.465 39.363 8.257 1.00 61.16 104 PRO A C 1
ATOM 762 O O . PRO A 1 104 ? -50.528 39.226 7.650 1.00 61.16 104 PRO A O 1
ATOM 765 N N . ALA A 1 105 ? -49.272 40.340 9.147 1.00 58.69 105 ALA A N 1
ATOM 766 C CA . ALA A 1 105 ? -50.229 41.408 9.417 1.00 58.69 105 ALA A CA 1
ATOM 767 C C . ALA A 1 105 ? -50.326 42.369 8.217 1.00 58.69 105 ALA A C 1
ATOM 769 O O . ALA A 1 105 ? -49.314 42.862 7.720 1.00 58.69 105 ALA A O 1
ATOM 770 N N . ALA A 1 106 ? -51.549 42.639 7.759 1.00 58.75 106 ALA A N 1
ATOM 771 C CA . ALA A 1 106 ? -51.828 43.574 6.676 1.00 58.75 106 ALA A CA 1
ATOM 772 C C . ALA A 1 106 ? -51.613 45.031 7.126 1.00 58.75 106 ALA A C 1
ATOM 774 O O . ALA A 1 106 ? -52.218 45.495 8.094 1.00 58.75 106 ALA A O 1
ATOM 775 N N . SER A 1 107 ? -50.775 45.764 6.395 1.00 51.91 107 SER A N 1
ATOM 776 C CA . SER A 1 107 ? -50.570 47.205 6.559 1.00 51.91 107 SER A CA 1
ATOM 777 C C . SER A 1 107 ? -51.818 47.981 6.124 1.00 51.91 107 SER A C 1
ATOM 779 O O . SER A 1 107 ? -52.177 47.985 4.948 1.00 51.91 107 SER A O 1
ATOM 781 N N . ALA A 1 108 ? -52.471 48.669 7.060 1.00 58.19 108 ALA A N 1
ATOM 782 C CA . ALA A 1 108 ? -53.555 49.602 6.770 1.00 58.19 108 ALA A CA 1
ATOM 783 C C . ALA A 1 108 ? -52.996 50.935 6.233 1.00 58.19 108 ALA A C 1
ATOM 785 O O . ALA A 1 108 ? -52.360 51.697 6.962 1.00 58.19 108 ALA A O 1
ATOM 786 N N . GLN A 1 109 ? -53.252 51.234 4.958 1.00 57.41 109 GLN A N 1
ATOM 787 C CA . GLN A 1 109 ? -53.026 52.553 4.358 1.00 57.41 109 GLN A CA 1
ATOM 788 C C . GLN A 1 109 ? -54.185 53.494 4.758 1.00 57.41 109 GLN A C 1
ATOM 790 O O . GLN A 1 109 ? -55.347 53.189 4.491 1.00 57.41 109 GLN A O 1
ATOM 795 N N . ARG A 1 110 ? -53.897 54.638 5.399 1.00 64.25 110 ARG A N 1
ATOM 796 C CA . ARG A 1 110 ? -54.887 55.711 5.653 1.00 64.25 110 ARG A CA 1
ATOM 797 C C . ARG A 1 110 ? -55.060 56.574 4.388 1.00 64.25 110 ARG A C 1
ATOM 799 O O . ARG A 1 110 ? -54.044 56.946 3.804 1.00 64.25 110 ARG A O 1
ATOM 806 N N . PRO A 1 111 ? -56.290 56.936 3.979 1.00 67.31 111 PRO A N 1
ATOM 807 C CA . PRO A 1 111 ? -56.514 57.840 2.849 1.00 67.31 111 PRO A CA 1
ATOM 808 C C . PRO A 1 111 ? -56.270 59.320 3.227 1.00 67.31 111 PRO A C 1
ATOM 810 O O . PRO A 1 111 ? -56.422 59.678 4.400 1.00 67.31 111 PRO A O 1
ATOM 813 N N . PRO A 1 112 ? -55.898 60.190 2.264 1.00 69.69 112 PRO A N 1
ATOM 814 C CA . PRO A 1 112 ? -55.646 61.608 2.515 1.00 69.69 112 PRO A CA 1
ATOM 815 C C . PRO A 1 112 ? -56.945 62.413 2.677 1.00 69.69 112 PRO A C 1
ATOM 817 O O . PRO A 1 112 ? -57.944 62.161 2.006 1.00 69.69 112 PRO A O 1
ATOM 820 N N . LEU A 1 113 ? -56.906 63.408 3.566 1.00 61.47 113 LEU A N 1
ATOM 821 C CA . LEU A 1 113 ? -57.969 64.392 3.768 1.00 61.47 113 LEU A CA 1
ATOM 822 C C . LEU A 1 113 ? -57.864 65.482 2.690 1.00 61.47 113 LEU A C 1
ATOM 824 O O . LEU A 1 113 ? -56.837 66.149 2.598 1.00 61.47 113 LEU A O 1
ATOM 828 N N . TYR A 1 114 ? -58.930 65.681 1.915 1.00 50.81 114 TYR A N 1
ATOM 829 C CA . TYR A 1 114 ? -59.155 66.890 1.118 1.00 50.81 114 TYR A CA 1
ATOM 830 C C . TYR A 1 114 ? -60.248 67.716 1.807 1.00 50.81 114 TYR A C 1
ATOM 832 O O . TYR A 1 114 ? -61.331 67.199 2.080 1.00 50.81 114 TYR A O 1
ATOM 840 N N . GLY A 1 115 ? -59.960 68.986 2.087 1.00 62.41 115 GLY A N 1
ATOM 841 C CA . GLY A 1 115 ? -60.941 70.015 2.439 1.00 62.41 115 GLY A CA 1
ATOM 842 C C . GLY A 1 115 ? -60.780 71.219 1.497 1.00 62.41 115 GLY A C 1
ATOM 843 O O . GLY A 1 115 ? -59.710 71.336 0.894 1.00 62.41 115 GLY A O 1
ATOM 844 N N . PRO A 1 116 ? -61.825 72.047 1.315 1.00 61.34 116 PRO A N 1
ATOM 845 C CA . PRO A 1 116 ? -61.789 73.237 0.461 1.00 61.34 116 PRO A CA 1
ATOM 846 C C . PRO A 1 116 ? -60.956 74.383 1.049 1.00 61.34 116 PRO A C 1
ATOM 848 O O . PRO A 1 116 ? -60.874 74.483 2.296 1.00 61.34 116 PRO A O 1
#

Secondary structure (DSSP, 8-state):
----SSEEEEEE-GGGTTSBSSTT--SB-HHHHHHHHHHHHHHTT--HHHHHHHHHHHHHHHHTSS-SS---EEEEEE-HHHHHHHHHHHT-------PPPPPPPP--PPPPP---

Organism: Streptomyces microflavus (NCBI:txid1919)

Foldseek 3Di:
DDQPQKHKDKDKDCLLQQFAQAAPDPHTCHPVNLVVLLVVVVVVVDDDPRSVVSSVVVSCHRNVHDTPDDIDMDMDIRDPVVVVVVVVVVPDDDPDPPDPDDDDDDDDDDDDDDDD

InterPro domains:
  IPR001932 PPM-type phosphatase-like domain [PF07228] (4-78)
  IPR036457 PPM-type phosphatase-like domain superfamily [G3DSA:3.60.40.10] (1-91)